Protein AF-A0A7C7QPC8-F1 (afdb_monomer_lite)

pLDDT: mean 90.72, std 6.26, range [67.69, 96.38]

Structure (mmCIF, N/CA/C/O backbone):
data_AF-A0A7C7QPC8-F1
#
_entry.id   AF-A0A7C7QPC8-F1
#
loop_
_atom_site.group_PDB
_atom_site.id
_atom_site.type_symbol
_atom_site.label_atom_id
_atom_site.label_alt_id
_atom_site.label_comp_id
_atom_site.label_asym_id
_atom_site.label_entity_id
_atom_site.label_seq_id
_atom_site.pdbx_PDB_ins_code
_atom_site.Cartn_x
_atom_site.Cartn_y
_atom_site.Cartn_z
_atom_site.occupancy
_atom_site.B_iso_or_equiv
_atom_site.auth_seq_id
_atom_site.auth_comp_id
_atom_site.auth_asym_id
_atom_site.auth_atom_id
_atom_site.pdbx_PDB_model_num
ATOM 1 N N . MET A 1 1 ? 27.241 -2.419 -12.843 1.00 68.50 1 MET A N 1
ATOM 2 C CA . MET A 1 1 ? 26.563 -1.806 -14.013 1.00 68.50 1 MET A CA 1
ATOM 3 C C . MET A 1 1 ? 25.827 -2.893 -14.784 1.00 68.50 1 MET A C 1
ATOM 5 O O . MET A 1 1 ? 26.279 -4.029 -14.766 1.00 68.50 1 MET A O 1
ATOM 9 N N . ALA A 1 2 ? 24.696 -2.586 -15.425 1.00 77.50 2 ALA A N 1
ATOM 10 C CA . ALA A 1 2 ? 24.039 -3.544 -16.315 1.00 77.50 2 ALA A CA 1
ATOM 11 C C . ALA A 1 2 ? 24.775 -3.585 -17.659 1.00 77.50 2 ALA A C 1
ATOM 13 O O . ALA A 1 2 ? 24.834 -2.573 -18.350 1.00 77.50 2 ALA A O 1
ATOM 14 N N . THR A 1 3 ? 25.324 -4.742 -18.016 1.00 90.25 3 THR A N 1
ATOM 15 C CA . THR A 1 3 ? 26.130 -4.934 -19.232 1.00 90.25 3 THR A CA 1
ATOM 16 C C . THR A 1 3 ? 25.282 -5.249 -20.467 1.00 90.25 3 THR A C 1
ATOM 18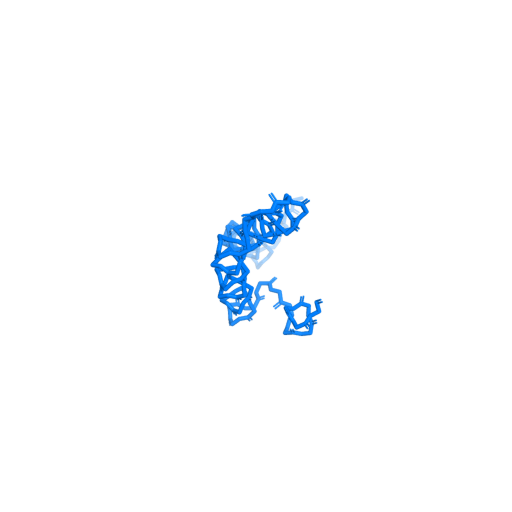 O O . THR A 1 3 ? 25.699 -4.985 -21.588 1.00 90.25 3 THR A O 1
ATOM 21 N N . THR A 1 4 ? 24.057 -5.754 -20.290 1.00 95.19 4 THR A N 1
ATOM 22 C CA . THR A 1 4 ? 23.152 -6.117 -21.391 1.00 95.19 4 THR A CA 1
ATOM 23 C C . THR A 1 4 ? 22.003 -5.119 -21.558 1.00 95.19 4 THR A C 1
ATOM 25 O O . THR A 1 4 ? 21.486 -4.538 -20.595 1.00 95.19 4 THR A O 1
ATOM 28 N N . ARG A 1 5 ? 21.529 -4.946 -22.803 1.00 93.62 5 ARG A N 1
ATOM 29 C CA . ARG A 1 5 ? 20.386 -4.062 -23.124 1.00 93.62 5 ARG A CA 1
ATOM 30 C C . ARG A 1 5 ? 19.115 -4.456 -22.360 1.00 93.62 5 ARG A C 1
ATOM 32 O O . ARG A 1 5 ? 18.365 -3.590 -21.903 1.00 93.62 5 ARG A O 1
ATOM 39 N N . SER A 1 6 ? 18.886 -5.758 -22.181 1.00 94.38 6 SER A N 1
ATOM 40 C CA . SER A 1 6 ? 17.757 -6.294 -21.413 1.00 94.38 6 SER A CA 1
ATOM 41 C C . SER A 1 6 ? 17.850 -5.925 -19.929 1.00 94.38 6 SER A C 1
ATOM 43 O O . SER A 1 6 ? 16.847 -5.500 -19.351 1.00 94.38 6 SER A O 1
ATOM 45 N N . ALA A 1 7 ? 19.042 -5.990 -19.326 1.00 94.81 7 ALA A N 1
ATOM 46 C CA . ALA A 1 7 ? 19.263 -5.588 -17.939 1.00 94.81 7 ALA A CA 1
ATOM 47 C C . ALA A 1 7 ? 19.033 -4.080 -17.732 1.00 94.81 7 ALA A C 1
ATOM 49 O O . ALA A 1 7 ? 18.313 -3.692 -16.809 1.00 94.81 7 ALA A O 1
ATOM 50 N N . LEU A 1 8 ? 19.525 -3.225 -18.637 1.00 94.19 8 LEU A N 1
ATOM 51 C CA . LEU A 1 8 ? 19.253 -1.779 -18.596 1.00 94.19 8 LEU A CA 1
ATOM 52 C C . LEU A 1 8 ? 17.748 -1.469 -18.679 1.00 94.19 8 LEU A C 1
ATOM 54 O O . LEU A 1 8 ? 17.243 -0.611 -17.951 1.00 94.19 8 LEU A O 1
ATOM 58 N N . LYS A 1 9 ? 17.000 -2.193 -19.524 1.00 94.69 9 LYS A N 1
ATOM 59 C CA . LYS A 1 9 ? 15.532 -2.080 -19.600 1.00 94.69 9 LYS A CA 1
ATOM 60 C C . LYS A 1 9 ? 14.860 -2.519 -18.294 1.00 94.69 9 LYS A C 1
ATOM 62 O O . LYS A 1 9 ? 13.910 -1.871 -17.846 1.00 94.69 9 LYS A O 1
ATOM 67 N N . ARG A 1 10 ? 15.343 -3.597 -17.666 1.00 95.88 10 ARG A N 1
ATOM 68 C CA . ARG A 1 10 ? 14.814 -4.098 -16.387 1.00 95.88 10 ARG A CA 1
ATOM 69 C C . ARG A 1 10 ? 15.017 -3.100 -15.251 1.00 95.88 10 ARG A C 1
ATOM 71 O O . ARG A 1 10 ? 14.057 -2.884 -14.521 1.00 95.88 10 ARG A O 1
ATOM 78 N N . ILE A 1 11 ? 16.175 -2.441 -15.161 1.00 95.50 11 ILE A N 1
ATOM 79 C CA . ILE A 1 11 ? 16.441 -1.386 -14.162 1.00 95.50 11 ILE A CA 1
ATOM 80 C C . ILE A 1 11 ? 15.432 -0.236 -14.294 1.00 95.50 11 ILE A C 1
ATOM 82 O O . ILE A 1 11 ? 14.781 0.143 -13.323 1.00 95.50 11 ILE A O 1
ATOM 86 N N . ARG A 1 12 ? 15.214 0.271 -15.514 1.00 94.62 12 ARG A N 1
ATOM 87 C CA . ARG A 1 12 ? 14.233 1.348 -15.747 1.00 94.62 12 ARG A CA 1
ATOM 88 C C . ARG A 1 12 ? 12.811 0.926 -15.368 1.00 94.62 12 ARG A C 1
ATOM 90 O O . ARG A 1 12 ? 12.047 1.705 -14.802 1.00 94.62 12 ARG A O 1
ATOM 97 N N . SER A 1 13 ? 12.430 -0.310 -15.694 1.00 96.38 13 SER A N 1
ATOM 98 C CA . SER A 1 13 ? 11.104 -0.842 -15.358 1.00 96.38 13 SER A CA 1
ATOM 99 C C . SER A 1 13 ? 10.932 -1.057 -13.851 1.00 96.38 13 SER A C 1
ATOM 101 O O . SER A 1 13 ? 9.877 -0.727 -13.304 1.00 96.38 13 SER A O 1
ATOM 103 N N . SER A 1 14 ? 11.954 -1.585 -13.173 1.00 96.06 14 SER A N 1
ATOM 104 C CA . SER A 1 14 ? 11.910 -1.864 -11.739 1.00 96.06 14 SER A CA 1
ATOM 105 C C . SER A 1 14 ? 11.817 -0.578 -10.931 1.00 96.06 14 SER A C 1
ATOM 107 O O . SER A 1 14 ? 11.010 -0.514 -10.010 1.00 96.06 14 SER A O 1
ATOM 109 N N . GLU A 1 15 ? 12.531 0.478 -11.317 1.00 96.38 15 GLU A N 1
ATOM 110 C CA . GLU A 1 15 ? 12.442 1.781 -10.659 1.00 96.38 15 GLU A CA 1
ATOM 111 C C . GLU A 1 15 ? 11.046 2.403 -10.783 1.00 96.38 15 GLU A C 1
ATOM 113 O O . GLU A 1 15 ? 10.449 2.797 -9.777 1.00 96.38 15 GLU A O 1
ATOM 118 N N . LYS A 1 16 ? 10.458 2.387 -11.985 1.00 95.94 16 LYS A N 1
ATOM 119 C CA . LYS A 1 16 ? 9.077 2.851 -12.203 1.00 95.94 16 LYS A CA 1
ATOM 120 C C . LYS A 1 16 ? 8.057 2.061 -11.379 1.00 95.94 16 LYS A C 1
ATOM 122 O O . LYS A 1 16 ? 7.057 2.616 -10.924 1.00 95.94 16 LYS A O 1
ATOM 127 N N . LYS A 1 17 ? 8.262 0.751 -11.208 1.00 95.62 17 LYS A N 1
ATOM 128 C CA . LYS A 1 17 ? 7.418 -0.084 -10.334 1.00 95.62 17 LYS A CA 1
ATOM 129 C C . LYS A 1 17 ? 7.664 0.237 -8.858 1.00 95.62 17 LYS A C 1
ATOM 131 O O . LYS A 1 17 ? 6.703 0.384 -8.112 1.00 95.62 17 LYS A O 1
ATOM 136 N N . ARG A 1 18 ? 8.924 0.420 -8.445 1.00 96.00 18 ARG A N 1
ATOM 137 C CA . ARG A 1 18 ? 9.321 0.769 -7.070 1.00 96.00 18 ARG A CA 1
ATOM 138 C C . ARG A 1 18 ? 8.635 2.049 -6.611 1.00 96.00 18 ARG A C 1
ATOM 140 O O . ARG A 1 18 ? 8.049 2.057 -5.536 1.00 96.00 18 ARG A O 1
ATOM 147 N N . GLN A 1 19 ? 8.677 3.105 -7.423 1.00 95.75 19 GLN A N 1
ATOM 148 C CA . GLN A 1 19 ? 8.074 4.396 -7.084 1.00 95.75 19 GLN A CA 1
ATOM 149 C C . GLN A 1 19 ? 6.551 4.295 -6.914 1.00 95.75 19 GLN A C 1
ATOM 151 O O . GLN A 1 19 ? 6.028 4.743 -5.896 1.00 95.75 19 GLN A O 1
ATOM 156 N N . ARG A 1 20 ? 5.854 3.627 -7.844 1.00 93.81 20 ARG A N 1
ATOM 157 C CA . ARG A 1 20 ? 4.401 3.394 -7.745 1.00 93.81 20 ARG A CA 1
ATOM 158 C C . ARG A 1 20 ? 4.036 2.569 -6.512 1.00 93.81 20 ARG A C 1
ATOM 160 O O . ARG A 1 20 ? 3.201 2.985 -5.716 1.00 93.81 20 ARG A O 1
ATOM 167 N N . ASN A 1 21 ? 4.712 1.441 -6.306 1.00 95.75 21 ASN A N 1
ATOM 168 C CA . ASN A 1 21 ? 4.448 0.543 -5.182 1.00 95.75 21 ASN A CA 1
ATOM 169 C C . ASN A 1 21 ? 4.740 1.208 -3.831 1.00 95.75 21 ASN A C 1
ATOM 171 O O . ASN A 1 21 ? 4.067 0.912 -2.844 1.00 95.75 21 ASN A O 1
ATOM 175 N N . ARG A 1 22 ? 5.723 2.118 -3.779 1.00 95.44 22 ARG A N 1
ATOM 176 C CA . ARG A 1 22 ? 6.060 2.868 -2.564 1.00 95.44 22 ARG A CA 1
ATOM 177 C C . ARG A 1 22 ? 4.861 3.657 -2.052 1.00 95.44 22 ARG A C 1
ATOM 179 O O . ARG A 1 22 ? 4.594 3.562 -0.863 1.00 95.44 22 ARG A O 1
ATOM 186 N N . ILE A 1 23 ? 4.138 4.356 -2.931 1.00 93.56 23 ILE A N 1
ATOM 187 C CA . ILE A 1 23 ? 2.998 5.216 -2.568 1.00 93.56 23 ILE A CA 1
ATOM 188 C C . ILE A 1 23 ? 1.882 4.398 -1.910 1.00 93.56 23 ILE A C 1
ATOM 190 O O . ILE A 1 23 ? 1.460 4.709 -0.797 1.00 93.56 23 ILE A O 1
ATOM 194 N N . PHE A 1 24 ? 1.444 3.315 -2.558 1.00 93.06 24 PHE A N 1
ATOM 195 C CA . PHE A 1 24 ? 0.379 2.459 -2.022 1.00 93.06 24 PHE A CA 1
ATOM 196 C C . PHE A 1 24 ? 0.787 1.804 -0.702 1.00 93.06 24 PHE A C 1
ATOM 198 O O . PHE A 1 24 ? 0.021 1.799 0.261 1.00 93.06 24 PHE A O 1
ATOM 205 N N . ARG A 1 25 ? 2.028 1.305 -0.622 1.00 93.25 25 ARG A N 1
ATOM 206 C CA . ARG A 1 25 ? 2.550 0.678 0.596 1.00 93.25 25 ARG A CA 1
ATOM 207 C C . ARG A 1 25 ? 2.671 1.672 1.750 1.00 93.25 25 ARG A C 1
ATOM 209 O O . ARG A 1 25 ? 2.335 1.319 2.877 1.00 93.25 25 ARG A O 1
ATOM 216 N N . SER A 1 26 ? 3.170 2.884 1.499 1.00 94.94 26 SER A N 1
ATOM 217 C CA . SER A 1 26 ? 3.297 3.908 2.539 1.00 94.94 26 SER A CA 1
ATOM 218 C C . SER A 1 26 ? 1.933 4.382 3.015 1.00 94.94 26 SER A C 1
ATOM 220 O O . SER A 1 26 ? 1.722 4.451 4.219 1.00 94.94 26 SER A O 1
ATOM 222 N N . ALA A 1 27 ? 0.994 4.632 2.098 1.00 93.50 27 ALA A N 1
ATOM 223 C CA . ALA A 1 27 ? -0.355 5.063 2.445 1.00 93.50 27 ALA A CA 1
ATOM 224 C C . ALA A 1 27 ? -1.057 4.032 3.340 1.00 93.50 27 ALA A C 1
ATOM 226 O O . ALA A 1 27 ? -1.510 4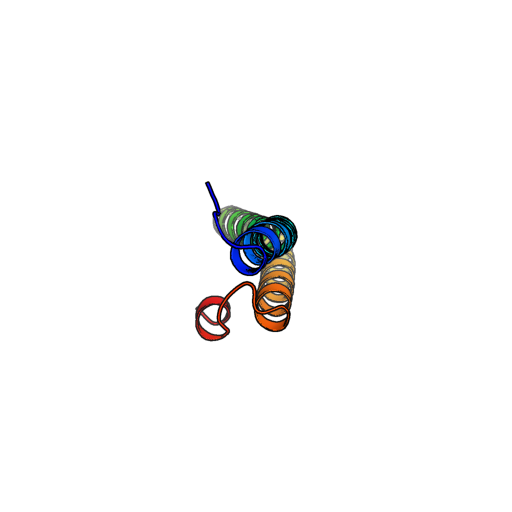.379 4.428 1.00 93.50 27 ALA A O 1
ATOM 227 N N . ALA A 1 28 ? -1.061 2.754 2.939 1.00 92.81 28 ALA A N 1
ATOM 228 C CA . ALA A 1 28 ? -1.648 1.680 3.738 1.00 92.81 28 ALA A CA 1
ATOM 229 C C . ALA A 1 28 ? -1.026 1.598 5.145 1.00 92.81 28 ALA A C 1
ATOM 231 O O . ALA A 1 28 ? -1.746 1.563 6.140 1.00 92.81 28 ALA A O 1
ATOM 232 N N . ARG A 1 29 ? 0.311 1.661 5.254 1.00 93.56 29 ARG A N 1
ATOM 233 C CA . ARG A 1 29 ? 1.009 1.673 6.554 1.00 93.56 29 ARG A CA 1
ATOM 234 C C . ARG A 1 29 ? 0.611 2.865 7.425 1.00 93.56 29 ARG A C 1
ATOM 236 O O . ARG A 1 29 ? 0.402 2.689 8.623 1.00 93.56 29 ARG A O 1
ATOM 243 N N . THR A 1 30 ? 0.499 4.055 6.839 1.00 95.44 30 THR A N 1
ATOM 244 C CA . THR A 1 30 ? 0.096 5.268 7.560 1.00 95.44 30 THR A CA 1
ATOM 245 C C . THR A 1 30 ? -1.330 5.153 8.089 1.00 95.44 30 THR A C 1
ATOM 247 O O . THR A 1 30 ? -1.561 5.447 9.260 1.00 95.44 30 THR A O 1
ATOM 250 N N . TYR A 1 31 ? -2.281 4.682 7.275 1.00 93.31 31 TYR A N 1
ATOM 251 C CA . TYR A 1 31 ? -3.666 4.508 7.719 1.00 93.31 31 TYR A CA 1
ATOM 252 C C . TYR A 1 31 ? -3.799 3.452 8.814 1.00 93.31 31 TYR A C 1
ATOM 254 O O . TYR A 1 31 ? -4.492 3.694 9.797 1.00 93.31 31 TYR A O 1
ATOM 262 N N . VAL A 1 32 ? -3.079 2.331 8.703 1.00 91.88 32 VAL A N 1
ATOM 263 C CA . VAL A 1 32 ? -3.041 1.306 9.758 1.00 91.88 32 VAL A CA 1
ATOM 264 C C . VAL A 1 32 ? -2.457 1.870 11.054 1.00 91.88 32 VAL A C 1
ATOM 266 O O . VAL A 1 32 ? -3.012 1.639 12.125 1.00 91.88 32 VAL A O 1
ATOM 269 N N . LYS A 1 33 ? -1.367 2.648 10.981 1.00 92.62 33 LYS A N 1
ATOM 270 C CA . LYS A 1 33 ? -0.790 3.307 12.164 1.00 92.62 33 LYS A CA 1
ATOM 271 C C . LYS A 1 33 ? -1.796 4.258 12.815 1.00 92.62 33 LYS A C 1
ATOM 273 O O . LYS A 1 33 ? -1.972 4.199 14.027 1.00 92.62 33 LYS A O 1
ATOM 278 N N . LYS A 1 34 ? -2.476 5.086 12.016 1.00 90.25 34 LYS A N 1
ATOM 279 C CA . LYS A 1 34 ? -3.490 6.027 12.504 1.00 90.25 34 LYS A CA 1
ATOM 280 C C . LYS A 1 34 ? -4.671 5.305 13.155 1.00 90.25 34 LYS A C 1
ATOM 282 O O . LYS A 1 34 ? -5.104 5.708 14.225 1.00 90.25 34 LYS A O 1
ATOM 287 N N . ALA A 1 35 ? -5.160 4.228 12.540 1.00 89.31 35 ALA A N 1
ATOM 288 C CA . ALA A 1 35 ? -6.230 3.413 13.107 1.00 89.31 35 ALA A CA 1
ATOM 289 C C . ALA A 1 35 ? -5.816 2.816 14.461 1.00 89.31 35 ALA A C 1
ATOM 291 O O . ALA A 1 35 ? -6.557 2.941 15.426 1.00 89.31 35 ALA A O 1
ATOM 292 N N . ARG A 1 36 ? -4.602 2.257 14.569 1.00 88.94 36 ARG A N 1
ATOM 293 C CA . ARG A 1 36 ? -4.081 1.726 15.843 1.00 88.94 36 ARG A CA 1
ATOM 294 C C . ARG A 1 36 ? -3.995 2.784 16.939 1.00 88.94 36 ARG A C 1
ATOM 296 O O . ARG A 1 36 ? -4.375 2.496 18.063 1.00 88.94 36 ARG A O 1
ATOM 303 N N . GLN A 1 37 ? -3.527 3.988 16.608 1.00 89.69 37 GLN A N 1
ATOM 304 C CA . GLN A 1 37 ? -3.442 5.097 17.564 1.00 89.69 37 GLN A CA 1
ATOM 305 C C . GLN A 1 37 ? -4.825 5.534 18.064 1.00 89.69 37 GLN A C 1
ATOM 307 O O . GLN A 1 37 ? -5.024 5.682 19.264 1.00 89.69 37 GLN A O 1
ATOM 312 N N . LEU A 1 38 ? -5.797 5.671 17.158 1.00 87.06 38 LEU A N 1
ATOM 313 C CA . LEU A 1 38 ? -7.161 6.064 17.522 1.00 87.06 38 LEU A CA 1
ATOM 314 C C . LEU A 1 38 ? -7.895 4.991 18.333 1.00 87.06 38 LEU A C 1
ATOM 316 O O . LEU A 1 38 ? -8.715 5.332 19.172 1.00 87.06 38 LEU A O 1
ATOM 320 N N . ILE A 1 39 ? -7.593 3.707 18.113 1.00 85.00 39 ILE A N 1
ATOM 321 C CA . ILE A 1 39 ? -8.140 2.611 18.929 1.00 85.00 39 ILE A CA 1
ATOM 322 C C . ILE A 1 39 ? -7.606 2.672 20.368 1.00 85.00 39 ILE A C 1
ATOM 324 O O . ILE A 1 39 ? -8.329 2.342 21.301 1.00 85.00 39 ILE A O 1
ATOM 328 N N . THR A 1 40 ? -6.346 3.074 20.558 1.00 84.25 40 THR A N 1
ATOM 329 C CA . THR A 1 40 ? -5.738 3.180 21.894 1.00 84.25 40 THR A CA 1
ATOM 330 C C . THR A 1 40 ? -6.163 4.429 22.671 1.00 84.25 40 THR A C 1
ATOM 332 O O . THR A 1 40 ? -6.028 4.453 23.891 1.00 84.25 40 THR A O 1
ATOM 335 N N . GLU A 1 41 ? -6.674 5.461 21.995 1.00 81.44 41 GLU A N 1
ATOM 336 C CA . GLU A 1 41 ? -7.205 6.664 22.642 1.00 81.44 41 GLU A CA 1
ATOM 337 C C . GLU A 1 41 ? -8.610 6.396 23.212 1.00 81.44 41 GLU A C 1
ATOM 339 O O . GLU A 1 41 ? -9.535 6.013 22.494 1.00 81.44 41 GLU A O 1
ATOM 344 N N . GLN A 1 42 ? -8.793 6.609 24.518 1.00 74.88 42 GLN A N 1
ATOM 345 C CA . GLN A 1 42 ? -10.098 6.451 25.167 1.00 74.88 42 GLN A CA 1
ATOM 346 C C . GLN A 1 42 ? -11.100 7.507 24.662 1.00 74.88 42 GLN A C 1
ATOM 348 O O . GLN A 1 42 ? -10.766 8.680 24.515 1.00 74.88 42 GLN A O 1
ATOM 353 N N . GLY A 1 43 ? -12.347 7.091 24.414 1.00 67.69 43 GLY A N 1
ATOM 354 C CA . GLY A 1 43 ? -13.469 7.996 24.120 1.00 67.69 43 GLY A CA 1
ATOM 355 C C . GLY A 1 43 ? -13.701 8.366 22.647 1.00 67.69 43 GLY A C 1
ATOM 356 O O . GLY A 1 43 ? -14.641 9.104 22.369 1.00 67.69 43 GLY A O 1
ATOM 357 N N . ARG A 1 44 ? -12.917 7.846 21.687 1.00 75.31 44 ARG A N 1
ATOM 358 C CA . ARG A 1 44 ? -13.033 8.192 20.246 1.00 75.31 44 ARG A CA 1
ATOM 359 C C . ARG A 1 44 ? -13.494 7.033 19.355 1.00 75.31 44 ARG A C 1
ATOM 361 O O . ARG A 1 44 ? -13.022 6.872 18.230 1.00 75.31 44 ARG A O 1
ATOM 368 N N . THR A 1 45 ? -14.435 6.225 19.836 1.00 77.56 45 THR A N 1
ATOM 369 C CA . THR A 1 45 ? -14.894 4.991 19.167 1.00 77.56 45 THR A CA 1
ATOM 370 C C . THR A 1 45 ? -15.368 5.21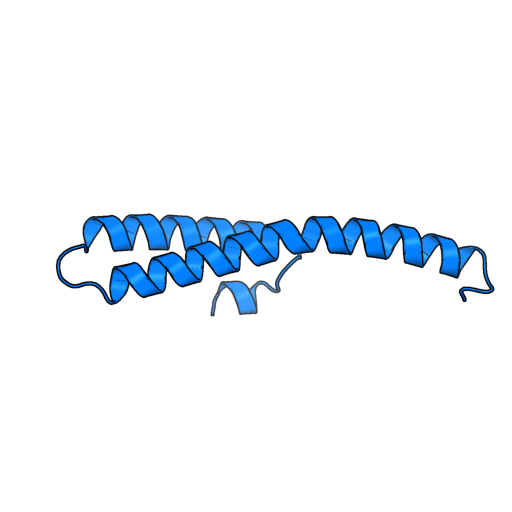9 17.727 1.00 77.56 45 THR A C 1
ATOM 372 O O . THR A 1 45 ? -14.912 4.532 16.814 1.00 77.56 45 THR A O 1
ATOM 375 N N . ALA A 1 46 ? -16.193 6.241 17.483 1.00 82.81 46 ALA A N 1
ATOM 376 C CA . ALA A 1 46 ? -16.699 6.554 16.144 1.00 82.81 46 ALA A CA 1
ATOM 377 C C . ALA A 1 46 ? -15.590 6.987 15.160 1.00 82.81 46 ALA A C 1
ATOM 379 O O . ALA A 1 46 ? -15.596 6.614 13.983 1.00 82.81 46 ALA A O 1
ATOM 380 N N . GLU A 1 47 ? -14.602 7.754 15.633 1.00 83.44 47 GLU A N 1
ATOM 381 C CA . GLU A 1 47 ? -13.461 8.170 14.811 1.00 83.44 47 GLU A CA 1
ATOM 382 C C . GLU A 1 47 ? -12.518 6.998 14.511 1.00 83.44 47 GLU A C 1
ATOM 384 O O . GLU A 1 47 ? -12.000 6.881 13.392 1.00 83.44 47 GLU A O 1
ATOM 389 N N . ALA A 1 48 ? -12.324 6.110 15.489 1.00 86.00 48 ALA A N 1
ATOM 390 C CA . ALA A 1 48 ? -11.537 4.896 15.338 1.00 86.00 48 ALA A CA 1
ATOM 391 C C . ALA A 1 48 ? -12.149 3.972 14.276 1.00 86.00 48 ALA A C 1
ATOM 393 O O . ALA A 1 48 ? -11.440 3.537 13.366 1.00 86.00 48 ALA A O 1
ATOM 394 N N . GLU A 1 49 ? -13.465 3.749 14.299 1.00 88.00 49 GLU A N 1
ATOM 395 C CA . GLU A 1 49 ? -14.152 2.959 13.271 1.00 88.00 49 GLU A CA 1
ATOM 396 C C . GLU A 1 49 ? -13.981 3.540 11.863 1.00 88.00 49 GLU A C 1
ATOM 398 O O . GLU A 1 49 ? -13.685 2.814 10.908 1.00 88.00 49 GLU A O 1
ATOM 403 N N . ALA A 1 50 ? -14.140 4.857 11.713 1.00 90.50 50 ALA A N 1
ATOM 404 C CA . ALA A 1 50 ? -13.958 5.520 10.427 1.00 90.50 50 ALA A CA 1
ATOM 405 C C . ALA A 1 50 ? -12.510 5.386 9.921 1.00 90.50 50 ALA A C 1
ATOM 407 O O . ALA A 1 50 ? -12.274 5.172 8.725 1.00 90.50 50 ALA A O 1
ATOM 408 N N . ALA A 1 51 ? -11.526 5.478 10.819 1.00 90.62 51 ALA A N 1
ATOM 409 C CA . ALA A 1 51 ? -10.121 5.278 10.487 1.00 90.62 51 ALA A CA 1
ATOM 410 C C . ALA A 1 51 ? -9.815 3.826 10.092 1.00 90.62 51 ALA A C 1
ATOM 412 O O . ALA A 1 51 ? -9.085 3.608 9.122 1.00 90.62 51 ALA A O 1
ATOM 413 N N . VAL A 1 52 ? -10.410 2.846 10.777 1.00 90.75 52 VAL A N 1
ATOM 414 C CA . VAL A 1 52 ? -10.293 1.419 10.443 1.00 90.75 52 VAL A CA 1
ATOM 415 C C . VAL A 1 52 ? -10.873 1.139 9.058 1.00 90.75 52 VAL A C 1
ATOM 417 O O . VAL A 1 52 ? -10.182 0.558 8.224 1.00 90.75 52 VAL A O 1
ATOM 420 N N . ARG A 1 53 ? -12.077 1.636 8.745 1.00 92.94 53 ARG A N 1
ATOM 421 C CA . ARG A 1 53 ? -12.682 1.482 7.406 1.00 92.94 53 ARG A CA 1
ATOM 422 C C . ARG A 1 53 ? -11.787 2.047 6.297 1.00 92.94 53 ARG A C 1
ATOM 424 O O . ARG A 1 53 ? -11.623 1.429 5.245 1.00 92.94 53 ARG A O 1
ATOM 431 N N . ARG A 1 54 ? -11.153 3.201 6.537 1.00 92.88 54 ARG A N 1
ATOM 432 C CA . ARG A 1 54 ? -10.181 3.789 5.595 1.00 92.88 54 ARG A CA 1
ATOM 433 C C . ARG A 1 54 ? -8.919 2.937 5.453 1.00 92.88 54 ARG A C 1
ATOM 435 O O . ARG A 1 54 ? -8.416 2.798 4.339 1.00 92.88 54 ARG A O 1
ATOM 442 N N . ALA A 1 55 ? -8.416 2.369 6.548 1.00 93.12 55 ALA A N 1
ATOM 443 C CA . ALA A 1 55 ? -7.258 1.481 6.523 1.00 93.12 55 ALA A CA 1
ATOM 444 C C . ALA A 1 55 ? -7.540 0.197 5.726 1.00 93.12 55 ALA A C 1
ATOM 446 O O . ALA A 1 55 ? -6.719 -0.168 4.887 1.00 93.12 55 ALA A O 1
ATOM 447 N N . ILE A 1 56 ? -8.716 -0.414 5.914 1.00 93.38 56 ILE A N 1
ATOM 448 C CA . ILE A 1 56 ? -9.171 -1.592 5.157 1.00 93.38 56 ILE A CA 1
ATOM 449 C C . ILE A 1 56 ? -9.198 -1.277 3.658 1.00 93.38 56 ILE A C 1
ATOM 451 O O . ILE A 1 56 ? -8.489 -1.912 2.882 1.00 93.38 56 ILE A O 1
ATOM 455 N N . SER A 1 57 ? -9.886 -0.203 3.252 1.00 94.50 57 SER A N 1
ATOM 456 C CA . SER A 1 57 ? -9.956 0.185 1.834 1.00 94.50 57 SER A CA 1
ATOM 457 C C . SER A 1 57 ? -8.575 0.449 1.211 1.00 94.50 57 SER A C 1
ATOM 459 O O . SER A 1 57 ? -8.342 0.142 0.039 1.00 94.50 57 SER A O 1
ATOM 461 N N . ALA A 1 58 ? -7.633 1.012 1.974 1.00 94.19 58 ALA A N 1
ATOM 462 C CA . ALA A 1 58 ? -6.268 1.233 1.503 1.00 94.19 58 ALA A CA 1
ATOM 463 C C . ALA A 1 58 ? -5.469 -0.075 1.348 1.00 94.19 58 ALA A C 1
ATOM 465 O O . ALA A 1 58 ? -4.692 -0.199 0.396 1.00 94.19 58 ALA A O 1
ATOM 466 N N . LEU A 1 59 ? -5.653 -1.040 2.256 1.00 93.38 59 LEU A N 1
ATOM 467 C CA . LEU A 1 59 ? -5.035 -2.366 2.181 1.00 93.38 59 LEU A CA 1
ATOM 468 C C . LEU A 1 59 ? -5.576 -3.167 0.996 1.00 93.38 59 LEU A C 1
ATOM 470 O O . LEU A 1 59 ? -4.780 -3.698 0.220 1.00 93.38 59 LEU A O 1
ATOM 474 N N . ASP A 1 60 ? -6.891 -3.161 0.791 1.00 93.81 60 ASP A N 1
ATOM 475 C CA . ASP A 1 60 ? -7.533 -3.859 -0.325 1.00 93.81 60 ASP A CA 1
ATOM 476 C C . ASP A 1 60 ? -7.045 -3.324 -1.670 1.00 93.81 60 ASP A C 1
ATOM 478 O O . ASP A 1 60 ? -6.626 -4.090 -2.536 1.00 93.81 60 ASP A O 1
ATOM 482 N N . LYS A 1 61 ? -6.966 -1.995 -1.818 1.00 93.69 61 LYS A N 1
ATOM 483 C CA . LYS A 1 61 ? -6.391 -1.367 -3.020 1.00 93.69 61 LYS A CA 1
ATOM 484 C C . LYS A 1 61 ? -4.930 -1.759 -3.229 1.00 93.69 61 LYS A C 1
ATOM 486 O O . LYS A 1 61 ? -4.509 -2.001 -4.360 1.00 93.69 61 LYS A O 1
ATOM 491 N N . ALA A 1 62 ? -4.131 -1.827 -2.165 1.00 93.75 62 ALA A N 1
ATOM 492 C CA . ALA A 1 62 ? -2.737 -2.251 -2.273 1.00 93.75 62 ALA A CA 1
ATOM 493 C C . ALA A 1 62 ? -2.613 -3.732 -2.684 1.00 93.75 62 ALA A C 1
ATOM 495 O O . ALA A 1 62 ? -1.687 -4.076 -3.427 1.00 93.75 62 ALA A O 1
ATOM 496 N N . ALA A 1 63 ? -3.533 -4.591 -2.240 1.00 94.75 63 ALA A N 1
ATOM 497 C CA . ALA A 1 63 ? -3.593 -5.997 -2.626 1.00 94.75 63 ALA A CA 1
ATOM 498 C C . ALA A 1 63 ? -4.067 -6.181 -4.075 1.00 94.75 63 ALA A C 1
ATOM 500 O O . ALA A 1 63 ? -3.446 -6.925 -4.833 1.00 94.75 63 ALA A O 1
ATOM 501 N N . GLU A 1 64 ? -5.102 -5.450 -4.494 1.00 94.38 64 GLU A N 1
ATOM 502 C CA . GLU A 1 64 ? -5.635 -5.463 -5.862 1.00 94.38 64 GLU A CA 1
ATOM 503 C C . GLU A 1 64 ? -4.572 -5.029 -6.884 1.00 94.38 64 GLU A C 1
ATOM 505 O O . GLU A 1 64 ? -4.413 -5.646 -7.936 1.00 94.38 64 GLU A O 1
ATOM 510 N N . LYS A 1 65 ? -3.761 -4.012 -6.551 1.00 91.69 65 LYS A N 1
ATOM 511 C CA . LYS A 1 65 ? -2.630 -3.572 -7.389 1.00 91.69 65 LYS A CA 1
ATOM 512 C C . LYS A 1 65 ? -1.392 -4.477 -7.290 1.00 91.69 65 LYS A C 1
ATOM 514 O O . LYS A 1 65 ? -0.372 -4.168 -7.909 1.00 91.69 65 LYS A O 1
ATOM 519 N N . GLY A 1 66 ? -1.446 -5.567 -6.520 1.00 93.50 66 GLY A N 1
ATOM 520 C CA . GLY A 1 66 ? -0.348 -6.526 -6.361 1.00 93.50 66 GLY A CA 1
ATOM 521 C C . GLY A 1 66 ? 0.872 -5.972 -5.615 1.00 93.50 66 GLY A C 1
ATOM 522 O O . GLY A 1 66 ? 1.983 -6.480 -5.767 1.00 93.50 66 GLY A O 1
ATOM 523 N N . VAL A 1 67 ? 0.701 -4.901 -4.833 1.00 94.62 67 VAL A N 1
ATOM 524 C CA . VAL A 1 67 ? 1.782 -4.278 -4.045 1.00 94.62 67 VAL A CA 1
ATOM 525 C C . VAL A 1 67 ? 2.060 -5.067 -2.763 1.00 94.62 67 VAL A C 1
ATOM 527 O O . VAL A 1 67 ? 3.208 -5.111 -2.296 1.00 94.62 67 VAL A O 1
ATOM 530 N N . ILE A 1 68 ? 1.010 -5.673 -2.204 1.00 93.25 68 ILE A N 1
ATOM 531 C CA . ILE A 1 68 ? 1.039 -6.614 -1.081 1.00 93.25 68 ILE A CA 1
ATOM 532 C C . ILE A 1 68 ? 0.260 -7.879 -1.458 1.00 93.25 68 ILE A C 1
ATOM 534 O O . ILE A 1 68 ? -0.631 -7.836 -2.301 1.00 93.25 68 ILE A O 1
ATOM 538 N N . HIS A 1 69 ? 0.605 -9.011 -0.849 1.00 94.81 69 HIS A N 1
ATOM 539 C CA . HIS A 1 69 ? -0.135 -10.255 -1.051 1.00 94.81 69 HIS A CA 1
ATOM 540 C C . HIS A 1 69 ? -1.506 -10.184 -0.361 1.00 94.81 69 HIS A C 1
ATOM 542 O O . HIS A 1 69 ? -1.615 -9.571 0.699 1.00 94.81 69 HIS A O 1
ATOM 548 N N . LYS A 1 70 ? -2.525 -10.863 -0.904 1.00 92.25 70 LYS A N 1
ATOM 549 C CA . LYS A 1 70 ? -3.883 -10.899 -0.324 1.00 92.25 70 LYS A CA 1
ATOM 550 C C . LYS A 1 70 ? -3.869 -11.371 1.135 1.00 92.25 70 LYS A C 1
ATOM 552 O O . LYS A 1 70 ? -4.413 -10.703 2.001 1.00 92.25 70 LYS A O 1
ATOM 557 N N . ASN A 1 71 ? -3.113 -12.430 1.424 1.00 92.81 71 ASN A N 1
ATOM 558 C CA . ASN A 1 71 ? -2.928 -12.936 2.792 1.00 92.81 71 ASN A CA 1
ATOM 559 C C . ASN A 1 71 ? -2.272 -11.915 3.739 1.00 92.81 71 ASN A C 1
ATOM 561 O O . ASN A 1 71 ? -2.515 -11.961 4.934 1.00 92.81 71 ASN A O 1
ATOM 565 N N . ASN A 1 72 ? -1.454 -10.987 3.225 1.00 90.12 72 ASN A N 1
ATOM 566 C CA . ASN A 1 72 ? -0.877 -9.920 4.048 1.00 90.12 72 ASN A CA 1
ATOM 567 C C . ASN A 1 72 ? -1.863 -8.772 4.289 1.00 90.12 72 ASN A C 1
ATOM 569 O O . ASN A 1 72 ? -1.663 -8.021 5.233 1.00 90.12 72 ASN A O 1
ATOM 573 N N . ALA A 1 73 ? -2.856 -8.594 3.415 1.00 89.44 73 ALA A N 1
ATOM 574 C CA . ALA A 1 73 ? -3.925 -7.618 3.605 1.00 89.44 73 ALA A CA 1
ATOM 575 C C . ALA A 1 73 ? -5.011 -8.144 4.555 1.00 89.44 73 ALA A C 1
ATOM 577 O O . ALA A 1 73 ? -5.568 -7.368 5.318 1.00 89.44 73 ALA A O 1
ATOM 578 N N . ALA A 1 74 ? -5.268 -9.455 4.528 1.00 86.38 74 ALA A N 1
ATOM 579 C CA . ALA A 1 74 ? -6.240 -10.127 5.389 1.00 86.38 74 ALA A CA 1
ATOM 580 C C . ALA A 1 74 ? -5.756 -10.360 6.836 1.00 86.38 74 ALA A C 1
ATOM 582 O O . ALA A 1 74 ? -6.550 -10.787 7.669 1.00 86.38 74 ALA A O 1
ATOM 583 N N . ARG A 1 75 ? -4.467 -10.127 7.119 1.00 82.44 75 ARG A N 1
ATOM 584 C CA . ARG A 1 75 ? -3.836 -10.327 8.432 1.00 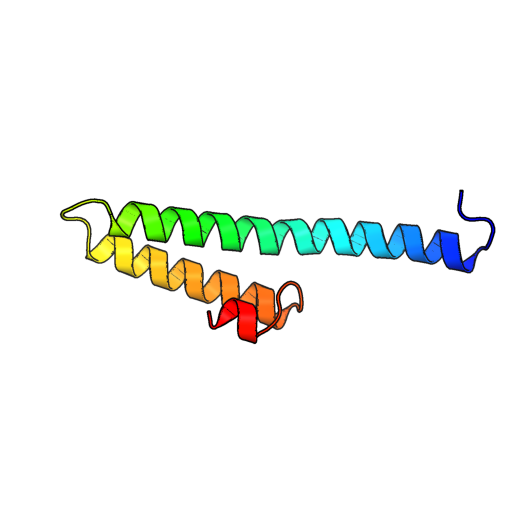82.44 75 ARG A CA 1
ATOM 585 C C . ARG A 1 75 ? -3.749 -9.026 9.219 1.00 82.44 75 ARG A C 1
ATOM 587 O O . ARG A 1 75 ? -3.999 -9.069 10.440 1.00 82.44 75 ARG A O 1
#

Secondary structure (DSSP, 8-state):
---SHHHHHHHHHHHHHHHHHHHHHHHHHHHHHHHHHHHHSTT-HHHHHHHHHHHHHHHHHHHHTTSS-HHHH--

Foldseek 3Di:
DDPDPVVVVVVVVVVVVVVVLCVLVVQLVVLVVVLVVQVPDPPNVVVSVVSVVVSLVSLVVSCVVVSDPPVVSVD

Radius of gyration: 17.22 Å; chains: 1; bounding box: 43×21×48 Å

Sequence (75 aa):
MATTRSALKRIRSSEKKRQRNRIFRSAARTYVKKARQLITEQGRTAEAEAAVRRAISALDKAAEKGVIHKNNAAR

=== Feature glossary ===
Legend for the data blocks above and below:

— What the protein is —

The amino-acid sequence is the protein's primary structure: the linear order of residues from the N-terminus to the C-terminus, written in one-letter code. Everything else here — the 3D coordinates, the secondary structure, the domain annotations — is ultimately a consequence of this string.

Functional annotations link the protein to curated databases. InterPro entries identify conserved domains and families by matching the sequence against member-database signatures (Pfam, PROSITE, CDD, …). Gene Ontology (GO) terms describe molecular function, biological process, and cellular component in a controlled vocabulary. CATH places the structure in a hierarchical fold classification (Class/Architecture/Topology/Homologous-superfamily). The organism is the source species.

— Where its atoms are —

Atomic coordinates in PDBx/mmCIF format — the same representation the Protein Data Bank distributes. Each line of the _atom_site loop places one backbone atom in Cartesian space (units: ångströms, origin: arbitrary).

The six renders are orthographic views along the three Cartesian axes in both directions. Representation (cartoon, sticks, or surface) and color scheme (sequence-rainbow or by-chain) vary across proteins so the training set covers all the common visualization conventions.

— Local backbone conformation —

Eight-state secondary structure (DSSP): H is the canonical α-helix, G the tighter 3₁₀-helix, I the wider π-helix; E/B are β-structure, T and S are turns and bends, and '-' is everything else. DSSP derives these from the pattern of main-chain N–H···O=C hydrogen bonds, not from the sequence.

Three-state secondary structure (P-SEA) collapses the eight DSSP classes into helix (a), strand (b), and coil (c). P-SEA assigns these from Cα geometry alone — distances and angles — without requiring backbone oxygens, so it works on any Cα trace.

φ (phi) and ψ (psi) are the two rotatable backbone dihedrals per residue: φ is the C(i-1)–N–Cα–C torsion, ψ is the N–Cα–C–N(i+1) torsion, both in degrees on (−180°, 180°]. α-helical residues cluster near (−60°, −45°); β-strand residues near (−120°, +130°). A Ramachandran plot is simply a scatter of (φ, ψ) for every residue.

— Global shape and packing —

The geometric summary reports three shape descriptors. Rg (radius of gyration) measures how spread out the Cα atoms are about their centre of mass; compact globular proteins have small Rg, elongated or unfolded ones large. Cα contacts (<8 Å, |i−j|>4) count long-range residue pairs in spatial proximity — high for tightly packed folds, near zero for rods or random coil. The bounding-box extents give the protein's footprint along x, y, z in Å.

SASA measures how much of the protein is reachable by solvent. It is computed by rolling a water-sized probe over the atomic surface and summing the exposed area (Å²). Per-residue SASA distinguishes core (buried, low SASA) from surface (exposed, high SASA) residues; total SASA is a whole-molecule size measure.

Plot images: a contact map (which residues are close in 3D, as an N×N binary image), a Ramachandran scatter (backbone torsion angles, revealing secondary-structure composition at a glance), and — for AlphaFold structures — a PAE heatmap (pairwise prediction confidence).

— Structural neighborhood —

A 3Di character summarizes, for each residue, the relative orientation of the Cα frame of its nearest spatial neighbor. Because it encodes fold topology rather than chemistry, 3Di alignments detect remote structural similarity that sequence alignment mis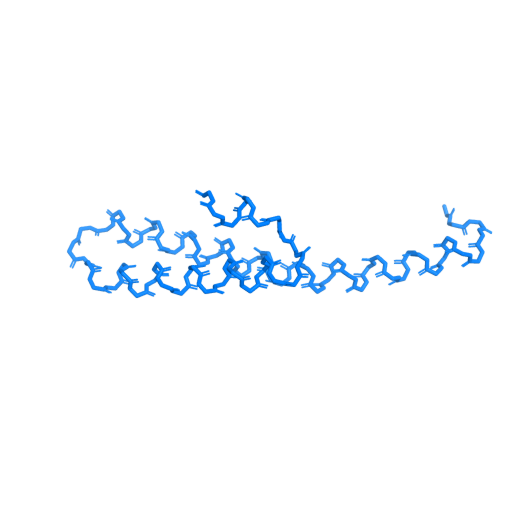ses.

The Foldseek neighbor list gives the closest experimentally determined structures in the PDB, ranked by structural alignment. TM-score near 1 means near-identical fold; near 0.3 means only rough topology match. This is how one finds what a novel AlphaFold prediction most resembles in the solved-structure universe.

— Confidence and disorder —

For AlphaFold models, the B-factor field carries pLDDT — the model's own estimate of local accuracy on a 0–100 scale. Regions with pLDDT<50 should be treated as essentially unmodeled; they often correspond to intrinsically disordered segments.

Crystallographic B-factors measure how much each atom's electron density is smeared out, in Å². They rise in mobile loops and surface residues and fall in the buried interior. In AlphaFold models this column is repurposed to hold pLDDT instead.

Predicted Aligned Error (PAE) is an AlphaFold confidence matrix: entry (i, j) is the expected error in the position of residue j, in ångströms, when the prediction is superimposed on the true structure at residue i. Low PAE within a block of residues means that block is internally rigid and well-predicted; high PAE between tw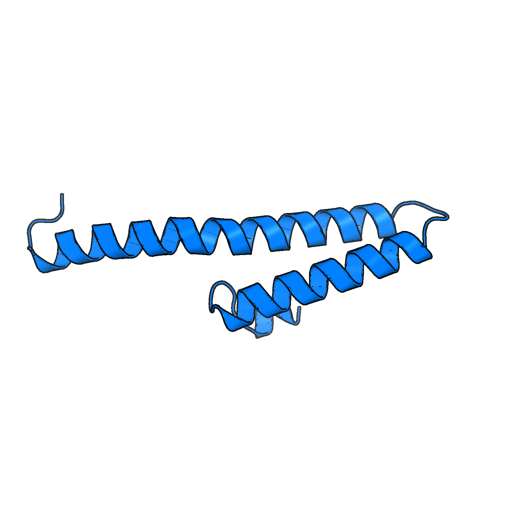o blocks means their relative placement is uncertain even if each block individually is confident.